Protein AF-A0A2A3TZR2-F1 (afdb_monomer_lite)

Structure (mmCIF, N/CA/C/O backbone):
data_AF-A0A2A3TZR2-F1
#
_entry.id   AF-A0A2A3TZR2-F1
#
loop_
_atom_site.group_PDB
_atom_site.id
_atom_site.type_symbol
_atom_site.label_atom_id
_atom_site.label_alt_id
_atom_site.label_comp_id
_atom_site.label_asym_id
_atom_site.label_entity_id
_atom_site.label_seq_id
_atom_site.pdbx_PDB_ins_code
_atom_site.Cartn_x
_atom_site.Cartn_y
_atom_site.Cartn_z
_atom_site.occupancy
_atom_site.B_iso_or_equiv
_atom_site.auth_seq_id
_atom_site.auth_comp_id
_atom_site.auth_asym_id
_atom_site.auth_atom_id
_atom_site.pdbx_PDB_model_num
ATOM 1 N N . MET A 1 1 ? -3.034 -19.192 -18.410 1.00 54.72 1 MET A N 1
ATOM 2 C CA . MET A 1 1 ? -4.259 -18.388 -18.234 1.00 54.72 1 MET A CA 1
ATOM 3 C C . MET A 1 1 ? -3.825 -17.079 -17.626 1.00 54.72 1 MET A C 1
ATOM 5 O O . MET A 1 1 ? -3.256 -17.112 -16.539 1.00 54.72 1 MET A O 1
ATOM 9 N N . ASP A 1 2 ? -4.024 -15.978 -18.340 1.00 76.25 2 ASP A N 1
ATOM 10 C CA . ASP A 1 2 ? -3.794 -14.648 -17.784 1.00 76.25 2 ASP A CA 1
ATOM 11 C C . ASP A 1 2 ? -4.771 -14.436 -16.624 1.00 76.25 2 ASP A C 1
ATOM 13 O O . ASP A 1 2 ? -5.979 -14.644 -16.767 1.00 76.25 2 ASP A O 1
ATOM 17 N N . LYS A 1 3 ? -4.240 -14.133 -15.437 1.00 82.75 3 LYS A N 1
ATOM 18 C CA . LYS A 1 3 ? -5.057 -13.849 -14.254 1.00 82.75 3 LYS A CA 1
ATOM 19 C C . LYS A 1 3 ? -5.521 -12.400 -14.338 1.00 82.75 3 LYS A C 1
ATOM 21 O O . LYS A 1 3 ? -4.709 -11.511 -14.574 1.00 82.75 3 LYS A O 1
ATOM 26 N N . VAL A 1 4 ? -6.810 -12.163 -14.109 1.00 91.88 4 VAL A N 1
ATOM 27 C CA . VAL A 1 4 ? -7.322 -10.800 -13.926 1.00 91.88 4 VAL A CA 1
ATOM 28 C C . VAL A 1 4 ? -6.694 -10.224 -12.660 1.00 91.88 4 VAL A C 1
ATOM 30 O O . VAL A 1 4 ? -6.762 -10.848 -11.602 1.00 91.88 4 VAL A O 1
ATOM 33 N N . GLN A 1 5 ? -6.081 -9.050 -12.776 1.00 95.19 5 GLN A N 1
ATOM 34 C CA . GLN A 1 5 ? -5.514 -8.310 -11.652 1.00 95.19 5 GLN A CA 1
ATOM 35 C C . GLN A 1 5 ? -6.374 -7.086 -11.349 1.00 95.19 5 GLN A C 1
ATOM 37 O O . GLN A 1 5 ? -6.991 -6.518 -12.250 1.00 95.19 5 GLN A O 1
ATOM 42 N N . ILE A 1 6 ? -6.401 -6.679 -10.084 1.00 95.81 6 ILE A N 1
ATOM 43 C CA . ILE A 1 6 ? -7.052 -5.445 -9.643 1.00 95.81 6 ILE A CA 1
ATOM 44 C C . ILE A 1 6 ? -6.021 -4.480 -9.066 1.00 95.81 6 ILE A C 1
ATOM 46 O O . ILE A 1 6 ? -4.995 -4.897 -8.525 1.00 95.81 6 ILE A O 1
ATOM 50 N N . THR A 1 7 ? -6.302 -3.187 -9.163 1.00 97.06 7 THR A N 1
ATOM 51 C CA . THR A 1 7 ? -5.413 -2.147 -8.644 1.00 97.06 7 THR A CA 1
ATOM 52 C C . THR A 1 7 ? -5.400 -2.131 -7.117 1.00 97.06 7 THR A C 1
ATOM 54 O O . THR A 1 7 ? -6.292 -2.682 -6.461 1.00 97.06 7 THR A O 1
ATOM 57 N N . LEU A 1 8 ? -4.377 -1.507 -6.525 1.00 97.38 8 LEU A N 1
ATOM 58 C CA . LEU A 1 8 ? -4.290 -1.376 -5.067 1.00 97.38 8 LEU A CA 1
ATOM 59 C C . LEU A 1 8 ? -5.460 -0.561 -4.503 1.00 97.38 8 LEU A C 1
ATOM 61 O O . LEU A 1 8 ? -5.968 -0.897 -3.433 1.00 97.38 8 LEU A O 1
ATOM 65 N N . GLU A 1 9 ? -5.923 0.453 -5.239 1.00 97.88 9 GLU A N 1
ATOM 66 C CA . GLU A 1 9 ? -7.111 1.225 -4.882 1.00 97.88 9 GLU A CA 1
ATOM 67 C C . GLU A 1 9 ? -8.369 0.343 -4.889 1.00 97.88 9 GLU A C 1
ATOM 69 O O . GLU A 1 9 ? -9.112 0.317 -3.902 1.00 97.88 9 GLU A O 1
ATOM 74 N N . ALA A 1 10 ? -8.585 -0.435 -5.954 1.00 97.56 10 ALA A N 1
ATOM 75 C CA . ALA A 1 10 ? -9.722 -1.348 -6.043 1.00 97.56 10 ALA A CA 1
ATOM 76 C C . ALA A 1 10 ? -9.693 -2.401 -4.923 1.00 97.56 10 ALA A C 1
ATOM 78 O O . ALA A 1 10 ? -10.706 -2.633 -4.261 1.00 97.56 10 ALA A O 1
ATOM 79 N N . ALA A 1 11 ? -8.526 -2.994 -4.651 1.00 98.06 11 ALA A N 1
ATOM 80 C CA . ALA A 1 11 ? -8.336 -3.937 -3.550 1.00 98.06 11 ALA A CA 1
ATOM 81 C C . ALA A 1 11 ? -8.683 -3.311 -2.192 1.00 98.06 11 ALA A C 1
ATOM 83 O O . ALA A 1 11 ? -9.402 -3.916 -1.393 1.00 98.06 11 ALA A O 1
ATOM 84 N N . ARG A 1 12 ? -8.238 -2.072 -1.953 1.00 98.38 12 ARG A N 1
ATOM 85 C CA . ARG A 1 12 ? -8.544 -1.323 -0.733 1.00 98.38 12 ARG A CA 1
ATOM 86 C C . ARG A 1 12 ? -10.045 -1.066 -0.580 1.00 98.38 12 ARG A C 1
ATOM 88 O O . ARG A 1 12 ? -10.583 -1.264 0.511 1.00 98.38 12 ARG A O 1
ATOM 95 N N . HIS A 1 13 ? -10.713 -0.619 -1.643 1.00 98.50 13 HIS A N 1
ATOM 96 C CA . HIS A 1 13 ? -12.156 -0.371 -1.627 1.00 98.50 13 HIS A CA 1
ATOM 97 C C . HIS A 1 13 ? -12.956 -1.656 -1.399 1.00 98.50 13 HIS A C 1
ATOM 99 O O . HIS A 1 13 ? -13.863 -1.658 -0.569 1.00 98.50 13 HIS A O 1
ATOM 105 N N . ASN A 1 14 ? -12.572 -2.756 -2.051 1.00 97.88 14 ASN A N 1
ATOM 106 C CA . ASN A 1 14 ? -13.191 -4.069 -1.856 1.00 97.88 14 ASN A CA 1
ATOM 107 C C . ASN A 1 14 ? -13.010 -4.591 -0.423 1.00 97.88 14 ASN A C 1
ATOM 109 O O . ASN A 1 14 ? -13.897 -5.257 0.106 1.00 97.88 14 ASN A O 1
ATOM 113 N N . ALA A 1 15 ? -11.893 -4.250 0.224 1.00 98.00 15 ALA A N 1
ATOM 114 C CA . ALA A 1 15 ? -11.637 -4.550 1.631 1.00 98.00 15 ALA A CA 1
ATOM 115 C C . ALA A 1 15 ? -12.340 -3.583 2.613 1.00 98.00 15 ALA A C 1
ATOM 117 O O . ALA A 1 15 ? -12.229 -3.754 3.825 1.00 98.00 15 ALA A O 1
ATOM 118 N N . GLY A 1 16 ? -13.064 -2.569 2.121 1.00 98.44 16 GLY A N 1
ATOM 119 C CA . GLY A 1 16 ? -13.838 -1.640 2.949 1.00 98.44 16 GLY A CA 1
ATOM 120 C C . GLY A 1 16 ? -13.006 -0.575 3.671 1.00 98.44 16 GLY A C 1
ATOM 121 O O . GLY A 1 16 ? -13.480 0.017 4.641 1.00 98.44 16 GLY A O 1
ATOM 122 N N . TYR A 1 17 ? -11.776 -0.313 3.221 1.00 98.62 17 TYR A N 1
ATOM 123 C CA . TYR A 1 17 ? -10.882 0.645 3.870 1.00 98.62 17 TYR A CA 1
ATOM 124 C C . TYR A 1 17 ? -10.822 1.994 3.144 1.00 98.62 17 TYR A C 1
ATOM 126 O O . TYR A 1 17 ? -10.712 2.085 1.921 1.00 98.62 17 TYR A O 1
ATOM 134 N N . SER A 1 18 ? -10.768 3.076 3.918 1.00 98.69 18 SER A N 1
ATOM 135 C CA . SER A 1 18 ? -10.181 4.338 3.454 1.00 98.69 18 SER A CA 1
ATOM 136 C C . SER A 1 18 ? -8.651 4.238 3.399 1.00 98.69 18 SER A C 1
ATOM 138 O O . SER A 1 18 ? -8.047 3.415 4.093 1.00 98.69 18 SER A O 1
ATOM 140 N N . GLN A 1 19 ? -7.995 5.127 2.644 1.00 98.69 19 GLN A N 1
ATOM 141 C CA . GLN A 1 19 ? -6.525 5.200 2.615 1.00 98.69 19 GLN A CA 1
ATOM 142 C C . GLN A 1 19 ? -5.922 5.388 4.014 1.00 98.69 19 GLN A C 1
ATOM 144 O O . GLN A 1 19 ? -4.909 4.777 4.337 1.00 98.69 19 GLN A O 1
ATOM 149 N N . LYS A 1 20 ? -6.558 6.195 4.876 1.00 98.69 20 LYS A N 1
ATOM 150 C CA . LYS A 1 20 ? -6.084 6.422 6.251 1.00 98.69 20 LYS A CA 1
ATOM 151 C C . LYS A 1 20 ? -6.137 5.146 7.092 1.00 98.69 20 LYS A C 1
ATOM 153 O O . LYS A 1 20 ? -5.184 4.866 7.811 1.00 98.69 20 LYS A O 1
ATOM 158 N N . GLN A 1 21 ? -7.218 4.372 6.987 1.00 98.81 21 GLN A N 1
ATOM 159 C CA . GLN A 1 21 ? -7.356 3.104 7.711 1.00 98.81 21 GLN A CA 1
ATOM 160 C C . GLN A 1 21 ? -6.338 2.074 7.218 1.00 98.81 21 GLN A C 1
ATOM 162 O O . GLN A 1 21 ? -5.588 1.526 8.023 1.00 98.81 21 GLN A O 1
ATOM 167 N N . ALA A 1 22 ? -6.253 1.858 5.903 1.00 98.69 22 ALA A N 1
ATOM 168 C CA . ALA A 1 22 ? -5.308 0.904 5.330 1.00 98.69 22 ALA A CA 1
ATOM 169 C C . ALA A 1 22 ? -3.850 1.274 5.659 1.00 98.69 22 ALA A C 1
ATOM 171 O O . ALA A 1 22 ? -3.073 0.426 6.093 1.00 98.69 22 ALA A O 1
ATOM 172 N N . ALA A 1 23 ? -3.488 2.555 5.549 1.00 98.56 23 ALA A N 1
ATOM 173 C CA . ALA A 1 23 ? -2.155 3.030 5.907 1.00 98.56 23 ALA A CA 1
ATOM 174 C C . ALA A 1 23 ? -1.839 2.848 7.400 1.00 98.56 23 ALA A C 1
ATOM 176 O O . ALA A 1 23 ? -0.720 2.460 7.735 1.00 98.56 23 ALA A O 1
ATOM 177 N N . ALA A 1 24 ? -2.821 3.045 8.290 1.00 98.62 24 ALA A N 1
ATOM 178 C CA . ALA A 1 24 ? -2.659 2.774 9.717 1.00 98.62 24 ALA A CA 1
ATOM 179 C C . ALA A 1 24 ? -2.377 1.284 9.987 1.00 98.62 24 ALA A C 1
ATOM 181 O O . ALA A 1 24 ? -1.445 0.972 10.726 1.00 98.62 24 ALA A O 1
ATOM 182 N N . HIS A 1 25 ? -3.091 0.363 9.326 1.00 98.44 25 HIS A N 1
ATOM 183 C CA . HIS A 1 25 ? -2.804 -1.078 9.407 1.00 98.44 25 HIS A CA 1
ATOM 184 C C . HIS A 1 25 ? -1.411 -1.438 8.861 1.00 98.44 25 HIS A C 1
ATOM 186 O O . HIS A 1 25 ? -0.729 -2.319 9.388 1.00 98.44 25 HIS A O 1
ATOM 192 N N . LEU A 1 26 ? -0.955 -0.733 7.823 1.00 97.62 26 LEU A N 1
ATOM 193 C CA . LEU A 1 26 ? 0.378 -0.899 7.240 1.00 97.62 26 LEU A CA 1
ATOM 194 C C . LEU A 1 26 ? 1.480 -0.161 8.023 1.00 97.62 26 LEU A C 1
ATOM 196 O O . LEU A 1 26 ? 2.663 -0.353 7.728 1.00 97.62 26 LEU A O 1
ATOM 200 N N . GLY A 1 27 ? 1.145 0.641 9.034 1.00 97.81 27 GLY A N 1
ATOM 201 C CA . GLY A 1 27 ? 2.120 1.438 9.782 1.00 97.81 27 GLY A CA 1
ATOM 202 C C . GLY A 1 27 ? 2.886 2.434 8.903 1.00 97.81 27 GLY A C 1
ATOM 203 O O . GLY A 1 27 ? 4.081 2.632 9.107 1.00 97.81 27 GLY A O 1
ATOM 204 N N . ILE A 1 28 ? 2.225 3.015 7.898 1.00 97.88 28 ILE A N 1
ATOM 205 C CA . ILE A 1 28 ? 2.795 4.015 6.980 1.00 97.88 28 ILE A CA 1
ATOM 206 C C . ILE A 1 28 ? 1.943 5.285 6.967 1.00 97.88 28 ILE A C 1
ATOM 208 O O . ILE A 1 28 ? 0.795 5.294 7.410 1.00 97.88 28 ILE A O 1
ATOM 212 N N . HIS A 1 29 ? 2.486 6.370 6.417 1.00 98.38 29 HIS A N 1
ATOM 213 C CA . HIS A 1 29 ? 1.701 7.577 6.186 1.00 98.38 29 HIS A CA 1
ATOM 214 C C . HIS A 1 29 ? 0.701 7.361 5.037 1.00 98.38 29 HIS A C 1
ATOM 216 O O . HIS A 1 29 ? 1.029 6.728 4.034 1.00 98.38 29 HIS A O 1
ATOM 222 N N . TYR A 1 30 ? -0.509 7.919 5.138 1.00 98.38 30 TYR A N 1
ATOM 223 C CA . TYR A 1 30 ? -1.553 7.705 4.122 1.00 98.38 30 TYR A CA 1
ATOM 224 C C . TYR A 1 30 ? -1.143 8.189 2.722 1.00 98.38 30 TYR A C 1
ATOM 226 O O . TYR A 1 30 ? -1.533 7.582 1.730 1.00 98.38 30 TYR A O 1
ATOM 234 N N . GLN A 1 31 ? -0.306 9.228 2.631 1.00 98.19 31 GLN A N 1
ATOM 235 C CA . GLN A 1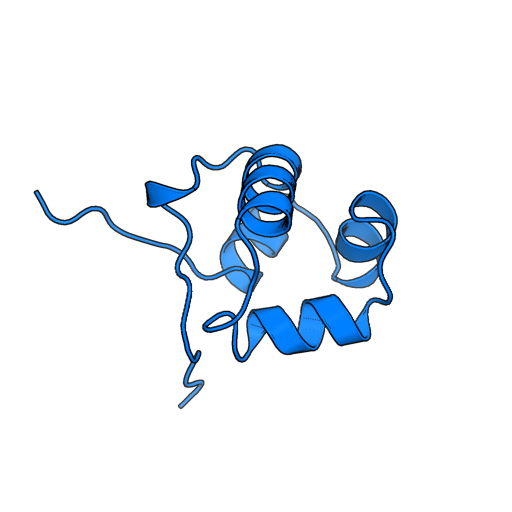 31 ? 0.229 9.703 1.349 1.00 98.19 31 GLN A CA 1
ATOM 236 C C . GLN A 1 31 ? 1.186 8.699 0.701 1.00 98.19 31 GLN A C 1
ATOM 238 O O . GLN A 1 31 ? 1.274 8.663 -0.520 1.00 98.19 31 GLN A O 1
ATOM 243 N N . THR A 1 32 ? 1.878 7.869 1.490 1.00 97.88 32 THR A N 1
ATOM 244 C CA . THR A 1 32 ? 2.699 6.774 0.957 1.00 97.88 32 THR A CA 1
ATOM 245 C C . THR A 1 32 ? 1.813 5.749 0.257 1.00 97.88 32 THR A C 1
ATOM 247 O O . THR A 1 32 ? 2.108 5.361 -0.868 1.00 97.88 32 THR A O 1
ATOM 250 N N . LEU A 1 33 ? 0.686 5.375 0.873 1.00 98.31 33 LEU A N 1
ATOM 251 C CA . LEU A 1 33 ? -0.284 4.484 0.238 1.00 98.31 33 LEU A CA 1
ATOM 252 C C . LEU A 1 33 ? -0.915 5.129 -1.003 1.00 98.31 33 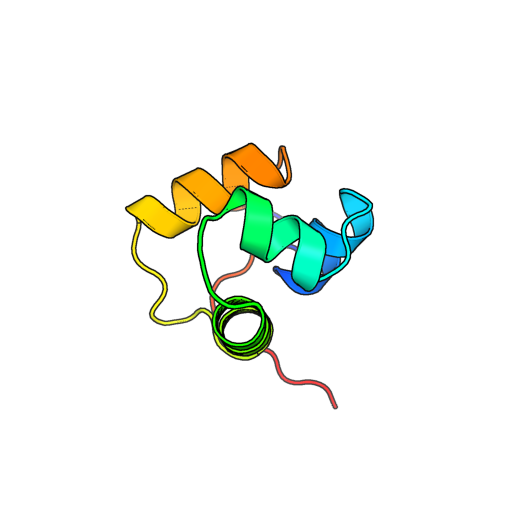LEU A C 1
ATOM 254 O O . LEU A 1 33 ? -0.955 4.504 -2.053 1.00 98.31 33 LEU A O 1
ATOM 258 N N . ALA A 1 34 ? -1.321 6.399 -0.917 1.00 97.69 34 ALA A N 1
ATOM 259 C CA . ALA A 1 34 ? -1.867 7.143 -2.055 1.00 97.69 34 ALA A CA 1
ATOM 260 C C . ALA A 1 34 ? -0.852 7.350 -3.198 1.00 97.69 34 ALA A C 1
ATOM 262 O O . ALA A 1 34 ? -1.238 7.638 -4.331 1.00 97.69 34 ALA A O 1
ATOM 263 N N . ALA A 1 35 ? 0.452 7.271 -2.915 1.00 97.00 35 ALA A N 1
ATOM 264 C CA . ALA A 1 35 ? 1.493 7.245 -3.934 1.00 97.00 35 ALA A CA 1
ATOM 265 C C . ALA A 1 35 ? 1.579 5.870 -4.599 1.00 97.00 35 ALA A C 1
ATOM 267 O O . ALA A 1 35 ? 1.604 5.809 -5.822 1.00 97.00 35 ALA A O 1
ATOM 268 N N . TRP A 1 36 ? 1.540 4.786 -3.819 1.00 97.50 36 TRP A N 1
ATOM 269 C CA . TRP A 1 36 ? 1.537 3.419 -4.353 1.00 97.50 36 TRP A CA 1
ATOM 270 C C . TRP A 1 36 ? 0.288 3.091 -5.168 1.00 97.50 36 TRP A C 1
ATOM 272 O O . TRP A 1 36 ? 0.394 2.397 -6.170 1.00 97.50 36 TRP A O 1
ATOM 282 N N . GLU A 1 37 ? -0.874 3.613 -4.778 1.00 97.00 37 GLU A N 1
ATOM 283 C CA . GLU A 1 37 ? -2.112 3.483 -5.559 1.00 97.00 37 GLU A CA 1
ATOM 284 C C . GLU A 1 37 ? -2.029 4.185 -6.922 1.00 97.00 37 GLU A C 1
ATOM 286 O O . GLU A 1 37 ? -2.822 3.888 -7.792 1.00 97.00 37 GLU A O 1
ATOM 291 N N . ARG A 1 38 ? -1.063 5.083 -7.142 1.00 96.12 38 ARG A N 1
ATOM 292 C CA . ARG A 1 38 ? -0.823 5.704 -8.455 1.00 96.12 38 ARG A CA 1
ATOM 293 C C . ARG A 1 38 ? 0.330 5.053 -9.202 1.00 96.12 38 ARG A C 1
ATOM 295 O O . ARG A 1 38 ? 0.281 4.908 -10.414 1.00 96.12 38 ARG A O 1
ATOM 302 N N . ASP A 1 39 ? 1.393 4.712 -8.484 1.00 97.06 39 ASP A N 1
ATOM 303 C CA . ASP A 1 39 ? 2.555 4.024 -9.026 1.00 97.06 39 ASP A CA 1
ATOM 304 C C . ASP A 1 39 ? 3.116 3.055 -7.988 1.00 97.06 39 ASP A C 1
ATOM 306 O O . ASP A 1 39 ? 3.770 3.431 -7.008 1.00 97.06 39 ASP A O 1
ATOM 310 N N . SER A 1 40 ? 2.855 1.776 -8.227 1.00 95.94 40 SER A N 1
ATOM 311 C CA . SER A 1 40 ? 3.313 0.673 -7.389 1.00 95.94 40 SER A CA 1
ATOM 312 C C . SER A 1 40 ? 4.480 -0.101 -8.007 1.00 95.94 40 SER A C 1
ATOM 314 O O . SER A 1 40 ? 4.886 -1.129 -7.461 1.00 95.94 40 SER A O 1
ATOM 316 N N . SER A 1 41 ? 5.081 0.411 -9.090 1.00 94.88 41 SER A N 1
ATOM 317 C CA . SER A 1 41 ? 6.153 -0.262 -9.844 1.00 94.88 41 SER A CA 1
ATOM 318 C C . SER A 1 41 ? 7.399 -0.558 -9.000 1.00 94.88 41 SER A C 1
ATOM 320 O O . SER A 1 41 ? 8.137 -1.495 -9.286 1.00 94.88 41 SER A O 1
ATOM 322 N N . ASN A 1 42 ? 7.625 0.228 -7.940 1.00 93.94 42 ASN A N 1
ATOM 323 C CA . ASN A 1 42 ? 8.797 0.130 -7.061 1.00 93.94 42 ASN A CA 1
ATOM 324 C C . ASN A 1 42 ? 8.463 -0.366 -5.640 1.00 93.94 42 ASN A C 1
ATOM 326 O O . ASN A 1 42 ? 9.257 -0.192 -4.711 1.00 93.94 42 ASN A O 1
ATOM 330 N N . VAL A 1 43 ? 7.285 -0.962 -5.428 1.00 95.56 43 VAL A N 1
ATOM 331 C CA . VAL A 1 43 ? 6.904 -1.496 -4.114 1.00 95.56 43 VAL A CA 1
ATOM 332 C C . VAL A 1 43 ? 7.697 -2.772 -3.815 1.00 95.56 43 VAL A C 1
ATOM 334 O O . VAL A 1 43 ? 7.692 -3.733 -4.577 1.00 95.56 43 VAL A O 1
ATOM 337 N N . GLY A 1 44 ? 8.383 -2.801 -2.670 1.00 96.88 44 GLY A N 1
ATOM 338 C CA . GLY A 1 44 ? 9.190 -3.955 -2.266 1.00 96.88 44 GLY A CA 1
ATOM 339 C C . GLY A 1 44 ? 8.358 -5.182 -1.868 1.00 96.88 44 GLY A C 1
ATOM 340 O O . GLY A 1 44 ? 7.257 -5.059 -1.331 1.00 96.88 44 GLY A O 1
ATOM 341 N N . ILE A 1 45 ? 8.936 -6.378 -2.023 1.00 96.25 45 ILE A N 1
ATOM 342 C CA . ILE A 1 45 ? 8.280 -7.680 -1.769 1.00 96.25 45 ILE A CA 1
ATOM 343 C C . ILE A 1 45 ? 7.644 -7.764 -0.373 1.00 96.25 45 ILE A C 1
ATOM 345 O O . ILE A 1 45 ? 6.515 -8.221 -0.229 1.00 96.25 45 ILE A O 1
ATOM 349 N N . LYS A 1 46 ? 8.326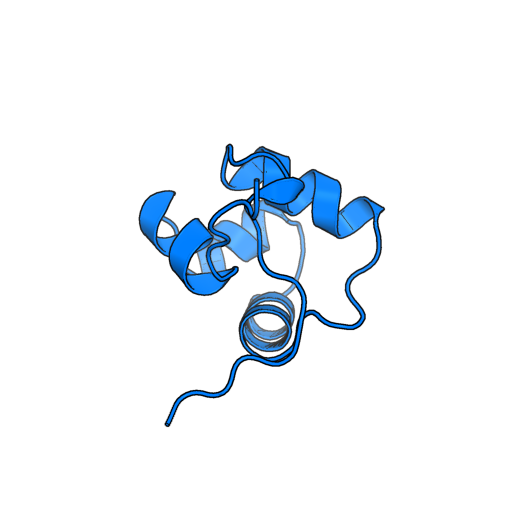 -7.272 0.670 1.00 96.88 46 LYS A N 1
ATOM 350 C CA . LYS A 1 46 ? 7.773 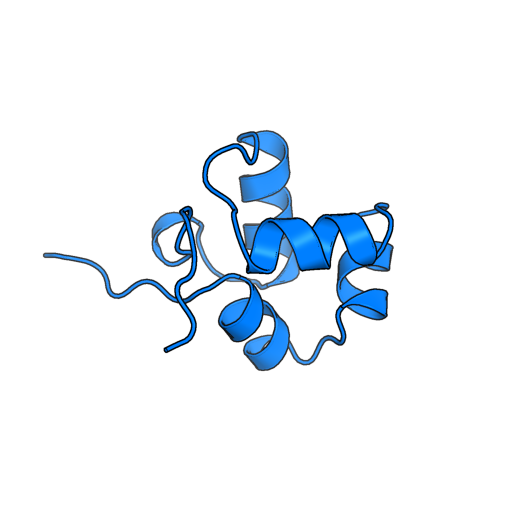-7.267 2.037 1.00 96.88 46 LYS A CA 1
ATOM 351 C C . LYS A 1 46 ? 6.473 -6.465 2.134 1.00 96.88 46 LYS A C 1
ATOM 353 O O . LYS A 1 46 ? 5.578 -6.840 2.878 1.00 96.88 46 LYS A O 1
ATOM 358 N N . THR A 1 47 ? 6.369 -5.364 1.397 1.00 97.12 47 THR A N 1
ATOM 359 C CA . THR A 1 47 ? 5.157 -4.544 1.352 1.00 97.12 47 THR A CA 1
ATOM 360 C C . THR A 1 47 ? 4.059 -5.236 0.553 1.00 97.12 47 THR A C 1
ATOM 362 O O . THR A 1 47 ? 2.913 -5.219 0.989 1.00 97.12 47 THR A O 1
ATOM 365 N N . ILE A 1 48 ? 4.403 -5.897 -0.557 1.00 97.81 48 ILE A N 1
ATOM 366 C CA . ILE A 1 48 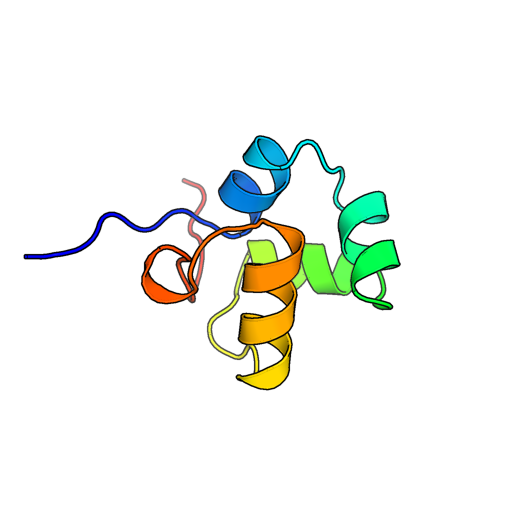? 3.467 -6.704 -1.357 1.00 97.81 48 ILE A CA 1
ATOM 367 C C . ILE A 1 48 ? 2.792 -7.774 -0.490 1.00 97.81 48 ILE A C 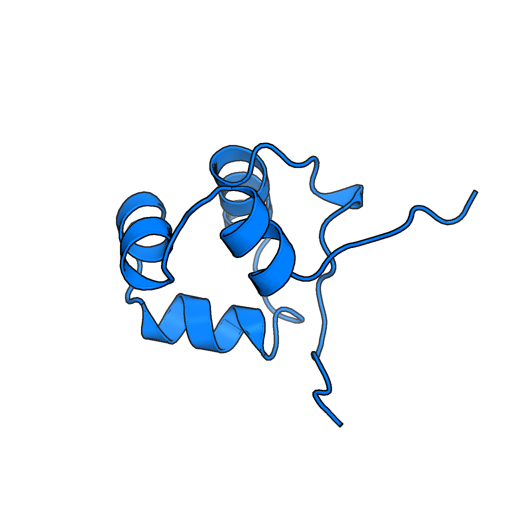1
ATOM 369 O O . ILE A 1 48 ? 1.569 -7.894 -0.504 1.00 97.81 48 ILE A O 1
ATOM 373 N N . GLU A 1 49 ? 3.565 -8.501 0.320 1.00 98.12 49 GLU A N 1
ATOM 374 C CA . GLU A 1 49 ? 3.021 -9.503 1.248 1.00 98.12 49 GLU A CA 1
ATOM 375 C C . GLU A 1 49 ? 2.058 -8.872 2.268 1.00 98.12 49 GLU A C 1
ATOM 377 O O . GLU A 1 49 ? 0.981 -9.405 2.526 1.00 98.12 49 GLU A O 1
ATOM 382 N N . ARG A 1 50 ? 2.393 -7.693 2.808 1.00 98.31 50 ARG A N 1
ATOM 383 C CA . ARG A 1 50 ? 1.529 -6.982 3.766 1.00 98.31 50 ARG A CA 1
ATOM 384 C C . ARG A 1 50 ? 0.238 -6.468 3.129 1.00 98.31 50 ARG A C 1
ATOM 386 O O . ARG A 1 50 ? -0.810 -6.552 3.760 1.00 98.31 50 ARG A O 1
ATOM 393 N N . LEU A 1 51 ? 0.302 -5.959 1.898 1.00 98.25 51 LEU A N 1
ATOM 394 C CA . LEU A 1 51 ? -0.875 -5.539 1.128 1.00 98.25 51 LEU A CA 1
ATOM 395 C C . LEU A 1 51 ? -1.784 -6.735 0.829 1.00 98.25 51 LEU A C 1
ATOM 397 O O . LEU A 1 51 ? -2.988 -6.659 1.053 1.00 98.25 51 LEU A O 1
ATOM 401 N N . SER A 1 52 ? -1.195 -7.854 0.400 1.00 98.31 52 SER A N 1
ATOM 402 C CA . SER A 1 52 ? -1.914 -9.107 0.154 1.00 98.31 52 SER A CA 1
ATOM 403 C C . SER A 1 52 ? -2.655 -9.595 1.403 1.00 98.31 52 SER A C 1
ATOM 405 O O . SER A 1 52 ? -3.834 -9.936 1.327 1.00 98.31 52 SER A O 1
ATOM 407 N N . GLN A 1 53 ? -1.995 -9.560 2.565 1.00 98.56 53 GLN A N 1
ATOM 408 C CA . GLN A 1 53 ? -2.599 -9.927 3.847 1.00 98.56 53 GLN A CA 1
ATOM 409 C C . GLN A 1 53 ? -3.715 -8.966 4.267 1.00 98.56 53 GLN A C 1
ATOM 411 O O . GLN A 1 53 ? -4.797 -9.419 4.630 1.00 98.56 53 GLN A O 1
ATOM 416 N N . LEU A 1 54 ? -3.472 -7.652 4.204 1.00 98.56 54 LEU A N 1
ATOM 417 C CA . LEU A 1 54 ? -4.448 -6.643 4.621 1.00 98.56 54 LEU A CA 1
ATOM 418 C C . LEU A 1 54 ? -5.724 -6.701 3.778 1.00 98.56 54 LEU A C 1
ATOM 420 O O . LEU A 1 54 ? -6.825 -6.640 4.318 1.00 98.56 54 LEU A O 1
ATOM 424 N N . TYR A 1 55 ? -5.576 -6.817 2.460 1.00 98.44 55 TYR A N 1
ATOM 425 C CA . TYR A 1 55 ? -6.715 -6.843 1.546 1.00 98.44 55 TYR A CA 1
ATOM 426 C C . TYR A 1 55 ? -7.314 -8.240 1.376 1.00 98.44 55 TYR A C 1
ATOM 428 O O . TYR A 1 55 ? -8.346 -8.365 0.729 1.00 98.44 55 TYR A O 1
ATOM 436 N N . GLN A 1 56 ? -6.706 -9.275 1.972 1.00 97.81 56 GLN A N 1
ATOM 437 C CA . GLN A 1 56 ? -7.118 -10.679 1.851 1.00 97.81 56 GLN A CA 1
ATOM 438 C C . GLN A 1 56 ? -7.192 -11.152 0.388 1.00 97.81 56 GLN A C 1
ATOM 440 O O . GLN A 1 56 ? -8.051 -11.944 0.005 1.00 97.81 56 GLN A O 1
ATOM 445 N N . ILE A 1 57 ? -6.264 -10.662 -0.437 1.00 96.81 57 ILE A N 1
ATOM 446 C CA . ILE A 1 57 ? -6.176 -10.959 -1.870 1.00 96.81 57 ILE A CA 1
ATOM 447 C C . ILE A 1 57 ? -4.783 -11.513 -2.152 1.00 96.81 57 ILE A C 1
ATOM 449 O O . ILE A 1 57 ? -3.800 -10.854 -1.802 1.00 96.81 57 ILE A O 1
ATOM 453 N N . PRO A 1 58 ? -4.640 -12.693 -2.784 1.00 96.94 58 PRO A N 1
ATOM 454 C CA . PRO A 1 58 ? -3.322 -13.217 -3.119 1.00 96.94 58 PRO A CA 1
ATOM 455 C C . PRO A 1 58 ? -2.580 -12.252 -4.048 1.00 96.94 58 PRO A C 1
ATOM 457 O O . PRO A 1 58 ? -3.165 -11.752 -5.006 1.00 96.94 58 PRO A O 1
ATOM 460 N N . LYS A 1 59 ? -1.285 -12.025 -3.795 1.00 95.75 59 LYS A N 1
ATOM 461 C CA . LYS A 1 59 ? -0.452 -11.063 -4.544 1.00 95.75 59 LYS A CA 1
ATOM 462 C C . LYS A 1 59 ? -0.538 -11.173 -6.073 1.00 95.75 59 LYS A C 1
ATOM 464 O O . LYS A 1 59 ? -0.498 -10.148 -6.734 1.00 95.75 59 LYS A O 1
ATOM 469 N N . ASP A 1 60 ? -0.726 -12.372 -6.628 1.00 95.38 60 ASP A N 1
ATOM 470 C CA . ASP A 1 60 ? -0.867 -12.587 -8.079 1.00 95.38 60 ASP A CA 1
ATOM 471 C C . ASP A 1 60 ? -2.089 -11.881 -8.696 1.00 95.38 60 ASP A C 1
ATOM 473 O O . ASP A 1 60 ? -2.121 -11.668 -9.907 1.00 95.38 60 ASP A O 1
ATOM 477 N N . TYR A 1 61 ? -3.094 -11.546 -7.880 1.00 96.56 61 TYR A N 1
ATOM 478 C CA . TYR A 1 61 ? -4.305 -10.823 -8.278 1.00 96.56 61 TYR A CA 1
ATOM 479 C C . TYR A 1 61 ? -4.214 -9.313 -8.008 1.00 96.56 61 TYR A C 1
ATOM 481 O O . TYR A 1 61 ? -5.158 -8.588 -8.315 1.00 96.56 61 TYR A O 1
ATOM 489 N N . LEU A 1 62 ? -3.104 -8.828 -7.443 1.00 96.31 62 LEU A N 1
ATOM 490 C CA . LEU A 1 62 ? -2.836 -7.402 -7.278 1.00 96.31 62 LEU A CA 1
ATOM 491 C C . LEU A 1 62 ? -1.971 -6.909 -8.440 1.00 96.31 62 LEU A C 1
ATOM 493 O O . LEU A 1 62 ? -0.956 -7.517 -8.781 1.00 96.31 62 LEU A O 1
ATOM 497 N N . PHE A 1 63 ? -2.381 -5.799 -9.039 1.00 95.38 63 PHE A N 1
ATOM 498 C CA . PHE A 1 63 ? -1.609 -5.103 -10.055 1.00 95.38 63 PHE A CA 1
ATOM 499 C C . PHE A 1 63 ? -0.511 -4.262 -9.396 1.00 95.38 63 PHE A C 1
ATOM 501 O O . PHE A 1 63 ? -0.774 -3.524 -8.444 1.00 95.38 63 PHE A O 1
ATOM 508 N N . PHE A 1 64 ? 0.708 -4.365 -9.930 1.00 94.88 64 PHE A N 1
ATOM 509 C CA . PHE A 1 64 ? 1.861 -3.566 -9.523 1.00 94.88 64 PHE A CA 1
ATOM 510 C C . PHE A 1 64 ? 2.442 -2.864 -10.746 1.00 94.88 64 PHE A C 1
ATOM 512 O O . PHE A 1 64 ? 3.007 -3.507 -11.630 1.00 94.88 64 PHE A O 1
ATOM 519 N N . GLY A 1 65 ? 2.280 -1.548 -10.803 1.00 93.94 65 GLY A N 1
ATOM 520 C CA . GLY A 1 65 ? 2.654 -0.743 -11.957 1.00 93.94 65 GLY A CA 1
ATOM 521 C C . GLY A 1 65 ? 2.145 0.691 -11.852 1.00 93.94 65 GLY A C 1
ATOM 522 O O . GLY A 1 65 ? 1.592 1.095 -10.825 1.00 93.94 65 GLY A O 1
ATOM 523 N N . LEU A 1 66 ? 2.336 1.447 -12.931 1.00 92.69 66 LEU A N 1
ATOM 524 C CA . LEU A 1 66 ? 1.793 2.791 -13.086 1.00 92.69 66 LEU A CA 1
ATOM 525 C C . LEU A 1 66 ? 0.305 2.712 -13.444 1.00 92.69 66 LEU A C 1
ATOM 527 O O . LEU A 1 66 ? -0.066 2.122 -14.461 1.00 92.69 66 LEU A O 1
ATOM 531 N N . GLU A 1 67 ? -0.538 3.310 -12.611 1.00 83.19 67 GLU A N 1
ATOM 532 C CA . GLU A 1 67 ? -1.973 3.421 -12.842 1.00 83.19 67 GLU A CA 1
ATOM 533 C C . GLU A 1 67 ? -2.257 4.705 -13.633 1.00 83.19 67 GLU A C 1
ATOM 535 O O . GLU A 1 67 ? -2.006 5.819 -13.168 1.00 83.19 67 GLU A O 1
ATOM 540 N N . PHE A 1 68 ? -2.752 4.547 -14.862 1.00 73.31 68 PHE A N 1
ATOM 541 C CA . PHE A 1 68 ? -3.222 5.660 -15.681 1.00 73.31 68 PHE A CA 1
ATOM 542 C C . PHE A 1 68 ? -4.727 5.816 -15.491 1.00 73.31 68 PHE A C 1
ATOM 544 O O . PHE A 1 68 ? -5.512 5.031 -16.021 1.00 73.31 68 PHE A O 1
ATOM 551 N N . THR A 1 69 ? -5.139 6.846 -14.760 1.00 58.47 69 THR A N 1
ATOM 552 C CA . THR A 1 69 ? -6.517 7.334 -14.832 1.00 58.47 69 THR A CA 1
ATOM 553 C C . THR A 1 69 ? -6.620 8.214 -16.080 1.00 58.47 69 THR A C 1
ATOM 555 O O . THR A 1 69 ? -5.926 9.229 -16.162 1.00 58.47 69 THR A O 1
ATOM 558 N N . LEU A 1 70 ? -7.400 7.781 -17.077 1.00 48.09 70 LEU A N 1
ATOM 559 C CA . LEU A 1 70 ? -7.764 8.601 -18.241 1.00 48.09 70 LEU A CA 1
ATOM 560 C C . LEU A 1 70 ? -8.761 9.698 -17.852 1.00 48.09 70 LEU A C 1
ATOM 562 O O . LEU A 1 70 ? -9.607 9.429 -16.969 1.00 48.09 70 LEU A O 1
#

Organism: Levilactobacillus brevis (NCBI:txid1580)

Secondary structure (DSSP, 8-state):
-PPP-B-HHHHHHHTT--HHHHHHHHTS-HHHHHHHTTB-TT--HHHHHHHHHHHT--GGGB--SB----

InterPro domains:
  IPR001387 Cro/C1-type, helix-turn-helix domain [PF01381] (8-62)
  IPR001387 Cro/C1-type, helix-turn-helix domain [PS50943] (8-62)
  IPR001387 Cro/C1-type, helix-turn-helix domain [SM00530] (7-62)
  IPR001387 Cro/C1-type, helix-turn-helix domain [cd00093] (8-62)
  IPR010982 Lambda repressor-like, DNA-binding domain superfamily [G3DSA:1.10.260.40] (1-69)
  IPR010982 Lambda repressor-like, DNA-binding domain superfamily [SSF47413] (6-66)

Foldseek 3Di:
DQAAADELVVLCVLLVDDLCRLCVQVVHDSVVSVVQSQAQQPPDPVVLVSSCVSSVHPSSRYDHGGDDDD

pLDDT: mean 94.28, std 9.77, range [48.09, 98.81]

Sequence (70 aa):
MDKVQITLEAARHNAGYSQKQAAAHLGIHYQTLAAWERDSSNVGIKTIERLSQLYQIPKDYLFFGLEFTL

Radius of gyration: 11.19 Å; chains: 1; bounding box: 23×28×28 Å